Protein AF-A0AB39KNR5-F1 (afdb_monomer_lite)

Foldseek 3Di:
DPPPPVVNVLLVLLVVLLVLLVVLLCVLVVQPPVSVVVSVVLVVLCVDPDDPLSPLVVVLNVLSVVLSVCLVVLNLCSLVSLVVSLVSLVVNLVSCCVVVVVPPGPNNVSSVSNSVSSVSSNVSSVVSNVVVVVVD

pLDDT: mean 75.02, std 14.61, range [41.91, 94.62]

Structure (mmCIF, N/CA/C/O backbone):
data_AF-A0AB39KNR5-F1
#
_entry.id   AF-A0AB39KNR5-F1
#
loop_
_atom_site.group_PDB
_atom_site.id
_atom_site.type_symbol
_atom_site.label_atom_id
_atom_site.label_alt_id
_atom_site.label_comp_id
_atom_site.label_asym_id
_atom_site.label_entity_id
_atom_site.label_seq_id
_atom_site.pdbx_PDB_ins_code
_atom_site.Cartn_x
_atom_site.Cartn_y
_atom_site.Cartn_z
_atom_site.occupancy
_atom_site.B_iso_or_equiv
_atom_site.auth_seq_id
_atom_site.auth_comp_id
_atom_site.auth_asym_id
_atom_site.auth_atom_id
_atom_site.pdbx_PDB_model_num
ATOM 1 N N . MET A 1 1 ? -27.593 20.621 6.908 1.00 42.28 1 MET A N 1
ATOM 2 C CA . MET A 1 1 ? -26.493 19.840 6.301 1.00 42.28 1 MET A CA 1
ATOM 3 C C . MET A 1 1 ? -26.136 18.727 7.282 1.00 42.28 1 MET A C 1
ATOM 5 O O . MET A 1 1 ? -25.525 19.003 8.305 1.00 42.28 1 MET A O 1
ATOM 9 N N . LYS A 1 2 ? -26.674 17.512 7.088 1.00 42.06 2 LYS A N 1
ATOM 10 C CA . LYS A 1 2 ? -26.422 16.383 7.999 1.00 42.06 2 LYS A CA 1
ATOM 11 C C . LYS A 1 2 ? -24.928 16.078 7.952 1.00 42.06 2 LYS A C 1
ATOM 13 O O . LYS A 1 2 ? -24.418 15.780 6.879 1.00 42.06 2 LYS A O 1
ATOM 18 N N . SER A 1 3 ? -24.270 16.197 9.104 1.00 41.91 3 SER A N 1
ATOM 19 C CA . SER A 1 3 ? -22.956 15.626 9.402 1.00 41.91 3 SER A CA 1
ATOM 20 C C . SER A 1 3 ? -22.770 14.336 8.601 1.00 41.91 3 SER A C 1
ATOM 22 O O . SER A 1 3 ? -23.477 13.353 8.839 1.00 41.91 3 SER A O 1
ATOM 24 N N . LEU A 1 4 ? -21.890 14.365 7.596 1.00 51.09 4 LEU A N 1
ATOM 25 C CA . LEU A 1 4 ? -21.394 13.144 6.978 1.00 51.09 4 LEU A CA 1
ATOM 26 C C . LEU A 1 4 ? -20.808 12.350 8.149 1.00 51.09 4 LEU A C 1
ATOM 28 O O . LEU A 1 4 ? -19.872 12.833 8.792 1.00 51.09 4 LEU A O 1
ATOM 32 N N . SER A 1 5 ? -21.430 11.228 8.533 1.00 68.44 5 SER A N 1
ATOM 33 C CA . SER A 1 5 ? -20.971 10.497 9.714 1.00 68.44 5 SER A CA 1
ATOM 34 C C . SER A 1 5 ? -19.486 10.201 9.519 1.00 68.44 5 SER A C 1
ATOM 36 O O . SER A 1 5 ? -19.060 9.843 8.422 1.00 68.44 5 SER A O 1
ATOM 38 N N . LYS A 1 6 ? -18.671 10.412 10.557 1.00 70.06 6 LYS A N 1
ATOM 39 C CA . LYS A 1 6 ? -17.208 10.259 10.464 1.00 70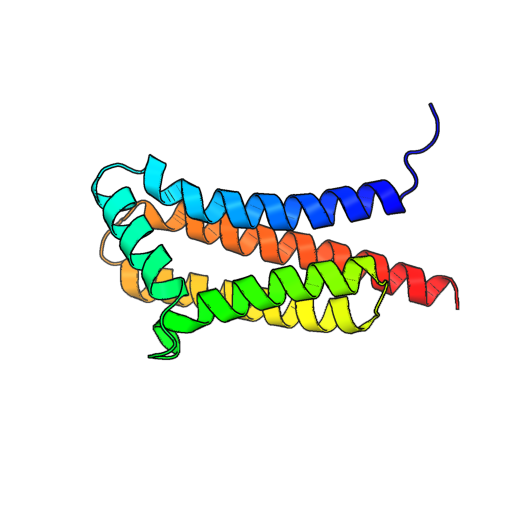.06 6 LYS A CA 1
ATOM 40 C C . LYS A 1 6 ? -16.786 8.885 9.908 1.00 70.06 6 LYS A C 1
ATOM 42 O O . LYS A 1 6 ? -15.689 8.768 9.388 1.00 70.06 6 LYS A O 1
ATOM 47 N N . GLU A 1 7 ? -17.663 7.882 9.990 1.00 72.62 7 GLU A N 1
ATOM 48 C CA . GLU A 1 7 ? -17.530 6.579 9.320 1.00 72.62 7 GLU A CA 1
ATOM 49 C C . GLU A 1 7 ? -17.581 6.679 7.801 1.00 72.62 7 GLU A C 1
ATOM 51 O O . GLU A 1 7 ? -16.622 6.288 7.158 1.00 72.62 7 GLU A O 1
ATOM 56 N N . LYS A 1 8 ? -18.608 7.315 7.226 1.00 79.31 8 LYS A N 1
ATOM 57 C CA . LYS A 1 8 ? -18.701 7.508 5.771 1.00 79.31 8 LYS A CA 1
ATOM 58 C C . LYS A 1 8 ? -17.501 8.260 5.202 1.00 79.31 8 LYS A C 1
ATOM 60 O O . LYS A 1 8 ? -17.094 8.003 4.078 1.00 79.31 8 LYS A O 1
ATOM 65 N N . VAL A 1 9 ? -16.940 9.189 5.979 1.00 82.56 9 VAL A N 1
ATOM 66 C CA . VAL A 1 9 ? -15.699 9.889 5.622 1.00 82.56 9 VAL A CA 1
ATOM 67 C C . VAL A 1 9 ? -14.520 8.911 5.594 1.00 82.56 9 VAL A C 1
ATOM 69 O O . VAL A 1 9 ? -13.744 8.914 4.647 1.00 82.56 9 VAL A O 1
ATOM 72 N N . LEU A 1 10 ? -14.384 8.070 6.619 1.00 84.88 10 LEU A N 1
ATOM 73 C CA . LEU A 1 10 ? -13.283 7.118 6.738 1.00 84.88 10 LEU A CA 1
ATOM 74 C C . LEU A 1 10 ? -13.352 6.011 5.677 1.00 84.88 10 LEU A C 1
ATOM 76 O O . LEU A 1 10 ? -12.330 5.681 5.085 1.00 84.88 10 LEU A O 1
ATOM 80 N N . ASP A 1 11 ? -14.548 5.491 5.410 1.00 85.12 11 ASP A N 1
ATOM 81 C CA . ASP A 1 11 ? -14.784 4.466 4.390 1.00 85.12 11 ASP A CA 1
ATOM 82 C C . ASP A 1 11 ? -14.575 5.037 2.975 1.00 85.12 11 ASP A C 1
ATOM 84 O O . ASP A 1 11 ? -14.065 4.362 2.084 1.00 85.12 11 ASP A O 1
ATOM 88 N N . PHE A 1 12 ? -14.880 6.324 2.772 1.00 88.00 12 PHE A N 1
ATOM 89 C CA . PHE A 1 12 ? -14.510 7.032 1.548 1.00 88.00 12 PHE A CA 1
ATOM 90 C C . PHE A 1 12 ? -12.987 7.123 1.383 1.00 88.00 12 PHE A C 1
ATOM 92 O O . PHE A 1 12 ? -12.474 6.847 0.302 1.00 88.00 12 PHE A O 1
ATOM 99 N N . PHE A 1 13 ? -12.244 7.474 2.438 1.00 90.06 13 PHE A N 1
ATOM 100 C CA . PHE A 1 13 ? -10.781 7.557 2.368 1.00 90.06 13 PHE A CA 1
ATOM 101 C C . PHE A 1 13 ? -10.106 6.190 2.198 1.00 90.06 13 PHE A C 1
ATOM 103 O O . PHE A 1 13 ? -9.120 6.096 1.467 1.00 90.06 13 PHE A O 1
ATOM 110 N N . SER A 1 14 ? -10.630 5.128 2.814 1.00 88.94 14 SER A N 1
ATOM 111 C CA . SER A 1 14 ? -10.110 3.772 2.608 1.00 88.94 14 SER A CA 1
ATOM 112 C C . SER A 1 14 ? -10.358 3.288 1.176 1.00 88.94 14 SER A C 1
ATOM 114 O O . SER A 1 14 ? -9.456 2.718 0.565 1.00 88.94 14 SER A O 1
ATOM 116 N N . LEU A 1 15 ? -11.521 3.598 0.593 1.00 90.75 15 LEU A N 1
ATOM 117 C CA . LEU A 1 15 ? -11.807 3.329 -0.817 1.00 90.75 15 LEU A CA 1
ATOM 118 C C . LEU A 1 15 ? -10.927 4.174 -1.752 1.00 90.75 15 LEU A C 1
ATOM 120 O O . LEU A 1 15 ? -10.417 3.666 -2.749 1.00 90.75 15 LEU A O 1
ATOM 124 N N . MET A 1 16 ? -10.672 5.438 -1.403 1.00 90.44 16 MET A N 1
ATOM 125 C CA . MET A 1 16 ? -9.718 6.282 -2.128 1.00 90.44 16 MET A CA 1
ATOM 126 C C . MET A 1 16 ? -8.301 5.708 -2.097 1.00 90.44 16 MET A C 1
ATOM 128 O O . MET A 1 16 ? -7.609 5.796 -3.103 1.00 90.44 16 MET A O 1
ATOM 132 N N . ALA A 1 17 ? -7.871 5.065 -1.008 1.00 90.31 17 ALA A N 1
ATOM 133 C CA . ALA A 1 17 ? -6.575 4.387 -0.973 1.00 90.31 17 ALA A CA 1
ATOM 134 C C . ALA A 1 17 ? -6.494 3.264 -2.019 1.00 90.31 17 ALA A C 1
ATOM 136 O O . ALA A 1 17 ? -5.511 3.180 -2.753 1.00 90.31 17 ALA A O 1
ATOM 137 N N . VAL A 1 18 ? -7.548 2.455 -2.154 1.00 89.56 18 VAL A N 1
ATOM 138 C CA . VAL A 1 18 ? -7.622 1.403 -3.182 1.00 89.56 18 VAL A CA 1
ATOM 139 C C . VAL A 1 18 ? -7.644 2.004 -4.594 1.00 89.56 18 VAL A C 1
ATOM 141 O O . VAL A 1 18 ? -6.956 1.514 -5.486 1.00 89.56 18 VAL A O 1
ATOM 144 N N . LEU A 1 19 ? -8.373 3.102 -4.809 1.00 89.88 19 LEU A N 1
ATOM 145 C CA . LEU A 1 19 ? -8.373 3.798 -6.101 1.00 89.88 19 LEU A CA 1
ATOM 146 C C . LEU A 1 19 ? -6.997 4.376 -6.449 1.00 89.88 19 LEU A C 1
ATOM 148 O O . LEU A 1 19 ? -6.549 4.236 -7.583 1.00 89.88 19 LEU A O 1
ATOM 152 N N . ILE A 1 20 ? -6.305 4.987 -5.484 1.00 89.50 20 ILE A N 1
ATOM 153 C CA . ILE A 1 20 ? -4.944 5.511 -5.665 1.00 89.50 20 ILE A CA 1
ATOM 154 C C . ILE A 1 20 ? -3.978 4.377 -6.011 1.00 89.50 20 ILE A C 1
ATOM 156 O O . ILE A 1 20 ? -3.141 4.554 -6.892 1.00 89.50 20 ILE A O 1
ATOM 160 N N . LEU A 1 21 ? -4.120 3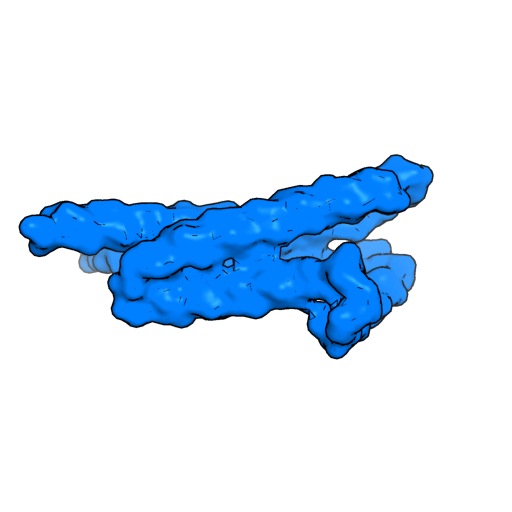.204 -5.383 1.00 87.62 21 LEU A N 1
ATOM 161 C CA . LEU A 1 21 ? -3.363 2.010 -5.760 1.00 87.62 21 LEU A CA 1
ATOM 162 C C . LEU A 1 21 ? -3.584 1.661 -7.242 1.00 87.62 21 LEU A C 1
ATOM 164 O O . LEU A 1 21 ? -2.612 1.491 -7.972 1.00 87.62 21 LEU A O 1
ATOM 168 N N . ILE A 1 22 ? -4.832 1.620 -7.713 1.00 84.38 22 ILE A N 1
ATOM 169 C CA . ILE A 1 22 ? -5.133 1.309 -9.122 1.00 84.38 22 ILE A CA 1
ATOM 170 C C . ILE A 1 22 ? -4.551 2.378 -10.059 1.00 84.38 22 ILE A C 1
ATOM 172 O O . ILE A 1 22 ? -3.934 2.048 -11.070 1.00 84.38 22 ILE A O 1
ATOM 176 N N . VAL A 1 23 ? -4.691 3.662 -9.714 1.00 84.94 23 VAL A N 1
ATOM 177 C CA . VAL A 1 23 ? -4.121 4.767 -10.505 1.00 84.94 23 VAL A CA 1
ATOM 178 C C . VAL A 1 23 ? -2.595 4.685 -10.540 1.00 84.94 23 VAL A C 1
ATOM 180 O O . VAL A 1 23 ? -2.005 4.940 -11.587 1.00 84.94 23 VAL A O 1
ATOM 183 N N . SER A 1 24 ? -1.951 4.274 -9.442 1.00 80.62 24 SER A N 1
ATOM 184 C CA . SER A 1 24 ? -0.492 4.126 -9.378 1.00 80.62 24 SER A CA 1
ATOM 185 C C . SER A 1 24 ? 0.051 3.171 -10.439 1.00 80.62 24 SER A C 1
ATOM 187 O O . SER A 1 24 ? 1.144 3.388 -10.958 1.00 80.62 24 SER A O 1
ATOM 189 N N . TRP A 1 25 ? -0.739 2.164 -10.821 1.00 75.62 25 TRP A N 1
ATOM 190 C CA . TRP A 1 25 ? -0.375 1.225 -11.876 1.00 75.62 25 TRP A CA 1
ATOM 191 C C . TRP A 1 25 ? -0.489 1.845 -13.260 1.00 75.62 25 TRP A C 1
ATOM 193 O O . TRP A 1 25 ? 0.291 1.500 -14.129 1.00 75.62 25 TRP A O 1
ATOM 203 N N . LEU A 1 26 ? -1.425 2.765 -13.481 1.00 74.81 26 LEU A N 1
ATOM 204 C CA . LEU A 1 26 ? -1.648 3.367 -14.796 1.00 74.81 26 LEU A CA 1
ATOM 205 C C . LEU A 1 26 ? -0.666 4.502 -15.098 1.00 74.81 26 LEU A C 1
ATOM 207 O O . LEU A 1 26 ? -0.441 4.812 -16.262 1.00 74.81 26 LEU A O 1
ATOM 211 N N . LEU A 1 27 ? -0.069 5.112 -14.072 1.00 72.56 27 LEU A N 1
ATOM 212 C CA . LEU A 1 27 ? 0.829 6.259 -14.230 1.00 72.56 27 LEU A CA 1
ATOM 213 C C . LEU A 1 27 ? 2.030 6.003 -15.157 1.00 72.56 27 LEU A C 1
ATOM 215 O O . LEU A 1 27 ? 2.245 6.836 -16.035 1.00 72.56 27 LEU A O 1
ATOM 219 N N . PRO A 1 28 ? 2.737 4.858 -15.085 1.00 65.56 28 PRO A N 1
ATOM 220 C CA . PRO A 1 28 ? 3.835 4.577 -16.004 1.00 65.56 28 PRO A CA 1
ATOM 221 C C . PRO A 1 28 ? 3.412 4.533 -17.484 1.00 65.56 28 PRO A C 1
ATOM 223 O O . PRO A 1 28 ? 4.228 4.814 -18.353 1.00 65.56 28 PRO A O 1
ATOM 226 N N . VAL A 1 29 ? 2.140 4.264 -17.814 1.00 63.28 29 VAL A N 1
ATOM 227 C CA . VAL A 1 29 ? 1.643 4.311 -19.209 1.00 63.28 29 VAL A CA 1
ATOM 228 C C . VAL A 1 29 ? 1.674 5.732 -19.777 1.00 63.28 29 VAL A C 1
ATOM 230 O O . VAL A 1 29 ? 1.906 5.924 -20.971 1.00 63.28 29 VAL A O 1
ATOM 233 N N . PHE A 1 30 ? 1.461 6.737 -18.928 1.00 64.88 30 PHE A N 1
ATOM 234 C CA . PHE A 1 30 ? 1.436 8.141 -19.339 1.00 64.88 30 PHE A CA 1
ATOM 235 C C . PHE A 1 30 ? 2.839 8.745 -19.502 1.00 64.88 30 PHE A C 1
ATOM 237 O O . PHE A 1 30 ? 2.966 9.837 -20.052 1.00 64.88 30 PHE A O 1
ATOM 244 N N . ASP A 1 31 ? 3.887 8.005 -19.128 1.00 61.69 31 ASP A N 1
ATOM 245 C CA . ASP A 1 31 ? 5.292 8.417 -19.225 1.00 61.69 31 ASP A CA 1
ATOM 246 C C . ASP A 1 31 ? 5.963 8.052 -20.574 1.00 61.69 31 ASP A C 1
ATOM 248 O O . ASP A 1 31 ? 7.186 8.120 -20.726 1.00 61.69 31 ASP A O 1
ATOM 252 N N . GLY A 1 32 ? 5.173 7.682 -21.592 1.00 60.94 32 GLY A N 1
ATOM 253 C CA . GLY A 1 32 ? 5.632 7.401 -22.963 1.00 60.94 32 GLY A CA 1
ATOM 254 C C . GLY A 1 32 ? 5.990 5.930 -23.229 1.00 60.94 32 GLY A C 1
ATOM 255 O O . GLY A 1 32 ? 5.759 5.063 -22.394 1.00 60.94 32 GLY A O 1
ATOM 256 N N . MET A 1 33 ? 6.557 5.615 -24.408 1.00 58.12 33 MET A N 1
ATOM 257 C CA . MET A 1 33 ? 6.766 4.215 -24.853 1.00 58.12 33 MET A CA 1
ATOM 258 C C . MET A 1 33 ? 7.605 3.370 -23.879 1.00 58.12 33 MET A C 1
ATOM 260 O O . MET A 1 33 ? 7.263 2.219 -23.626 1.00 58.12 33 MET A O 1
ATOM 264 N N . LYS A 1 34 ? 8.652 3.948 -23.273 1.00 59.81 34 LYS A N 1
ATOM 265 C CA . LYS A 1 34 ? 9.441 3.265 -22.231 1.00 59.81 34 LYS A CA 1
ATOM 266 C C . LYS A 1 34 ? 8.623 2.993 -20.971 1.00 59.81 34 LYS A C 1
ATOM 268 O O . LYS A 1 34 ? 8.737 1.917 -20.396 1.00 59.81 34 LYS A O 1
ATOM 273 N N . GLY A 1 35 ? 7.792 3.949 -20.560 1.00 57.03 35 GLY A N 1
ATOM 274 C CA . GLY A 1 35 ? 6.896 3.796 -19.420 1.00 57.03 35 GLY A CA 1
ATOM 275 C C . GLY A 1 35 ? 5.825 2.728 -19.661 1.00 57.03 35 GLY A C 1
ATOM 276 O O . GLY A 1 35 ? 5.535 1.946 -18.762 1.00 57.03 35 GLY A O 1
ATOM 277 N N . TYR A 1 36 ? 5.319 2.609 -20.892 1.00 56.50 36 TYR A N 1
ATOM 278 C CA . TYR A 1 36 ? 4.415 1.532 -21.302 1.00 56.50 36 TYR A CA 1
ATOM 279 C C . TYR A 1 36 ? 5.085 0.149 -21.267 1.00 56.50 36 TYR A C 1
ATOM 281 O O . TYR A 1 36 ? 4.514 -0.792 -20.723 1.00 56.50 36 TYR A O 1
ATOM 289 N N . GLU A 1 37 ? 6.309 0.006 -21.783 1.00 58.28 37 GLU A N 1
ATOM 290 C CA . GLU A 1 37 ? 7.061 -1.258 -21.702 1.00 58.28 37 GLU A CA 1
ATOM 291 C C . GLU A 1 37 ? 7.339 -1.661 -20.247 1.00 58.28 37 GLU A C 1
ATOM 293 O O . GLU A 1 37 ? 7.125 -2.812 -19.865 1.00 58.28 37 GLU A O 1
ATOM 298 N N . LEU A 1 38 ? 7.741 -0.697 -19.413 1.00 60.03 38 LEU A N 1
ATOM 299 C CA . LEU A 1 38 ? 7.922 -0.882 -17.973 1.00 60.03 38 LEU A CA 1
ATOM 300 C C . LEU A 1 38 ? 6.608 -1.188 -17.253 1.00 60.03 38 LEU A C 1
ATOM 302 O O . LEU A 1 38 ? 6.618 -2.019 -16.348 1.00 60.03 38 LEU A O 1
ATOM 306 N N . PHE A 1 39 ? 5.492 -0.571 -17.646 1.00 60.22 39 PHE A N 1
ATOM 307 C CA . PHE A 1 39 ? 4.159 -0.875 -17.127 1.00 60.22 39 PHE A CA 1
ATOM 308 C C . PHE A 1 39 ? 3.796 -2.324 -17.413 1.00 60.22 39 PHE A C 1
ATOM 310 O O . PHE A 1 39 ? 3.466 -3.056 -16.490 1.00 60.22 39 PHE A O 1
ATOM 317 N N . VAL A 1 40 ? 3.897 -2.749 -18.672 1.00 61.03 40 VAL A N 1
ATOM 318 C CA . VAL A 1 40 ? 3.559 -4.109 -19.096 1.00 61.03 40 VAL A CA 1
ATOM 319 C C . VAL A 1 40 ? 4.464 -5.119 -18.390 1.00 61.03 40 VAL A C 1
ATOM 321 O O . VAL A 1 40 ? 3.972 -6.084 -17.809 1.00 61.03 40 VAL A O 1
ATOM 324 N N . TYR A 1 41 ? 5.775 -4.868 -18.352 1.00 63.09 41 TYR A N 1
ATOM 325 C CA . TYR A 1 41 ? 6.735 -5.727 -17.660 1.00 63.09 41 TYR A CA 1
ATOM 326 C C . TYR A 1 41 ? 6.472 -5.798 -16.149 1.00 63.09 41 TYR A C 1
ATOM 328 O O . TYR A 1 41 ? 6.435 -6.888 -15.582 1.00 63.09 41 TYR A O 1
ATOM 336 N N . SER A 1 42 ? 6.213 -4.660 -15.500 1.00 59.34 42 SER A N 1
ATOM 337 C CA . SER A 1 42 ? 5.886 -4.590 -14.070 1.00 59.34 42 SER A CA 1
ATOM 338 C C . SER A 1 42 ? 4.530 -5.222 -13.759 1.00 59.34 42 SER A C 1
ATOM 340 O O . SER A 1 42 ? 4.391 -5.885 -12.739 1.00 59.34 42 SER A O 1
ATOM 342 N N . PHE A 1 43 ? 3.538 -5.061 -14.634 1.00 60.66 43 PHE A N 1
ATOM 343 C CA . PHE A 1 43 ? 2.223 -5.688 -14.526 1.00 60.66 43 PHE A CA 1
ATOM 344 C C . PHE A 1 43 ? 2.346 -7.209 -14.611 1.00 60.66 43 PHE A C 1
ATOM 346 O O . PHE A 1 43 ? 1.807 -7.904 -13.763 1.00 60.66 43 PHE A O 1
ATOM 353 N N . PHE A 1 44 ? 3.125 -7.748 -15.552 1.00 61.47 44 PHE A N 1
ATOM 354 C CA . PHE A 1 44 ? 3.378 -9.191 -15.619 1.00 61.47 44 PHE A CA 1
ATOM 355 C C . PHE A 1 44 ? 4.232 -9.708 -14.459 1.00 61.47 44 PHE A C 1
ATOM 357 O O . PHE A 1 44 ? 3.961 -10.789 -13.934 1.00 61.47 44 PHE A O 1
ATOM 364 N N . LEU A 1 45 ? 5.214 -8.925 -14.003 1.00 59.03 45 LEU A N 1
ATOM 365 C CA . LEU A 1 45 ? 5.961 -9.218 -12.781 1.00 59.03 45 LEU A CA 1
ATOM 366 C C . LEU A 1 45 ? 5.054 -9.310 -11.561 1.00 59.03 45 LEU A C 1
ATOM 368 O O . LEU A 1 45 ? 5.346 -10.122 -10.690 1.00 59.03 45 LEU A O 1
ATOM 372 N N . GLN A 1 46 ? 3.935 -8.575 -11.531 1.00 54.41 46 GLN A N 1
ATOM 373 C CA . GLN A 1 46 ? 2.946 -8.684 -10.461 1.00 54.41 46 GLN A CA 1
ATOM 374 C C . GLN A 1 46 ? 2.176 -10.024 -10.435 1.00 54.41 46 GLN A C 1
ATOM 376 O O . GLN A 1 46 ? 1.410 -10.277 -9.507 1.00 54.41 46 GLN A O 1
ATOM 381 N N . PHE A 1 47 ? 2.361 -10.902 -11.422 1.00 56.16 47 PHE A N 1
ATOM 382 C CA . PHE A 1 47 ? 1.753 -12.239 -11.446 1.00 56.16 47 PHE A CA 1
ATOM 383 C C . PHE A 1 47 ? 2.786 -13.370 -11.352 1.00 56.16 47 PHE A C 1
ATOM 385 O O . PHE A 1 47 ? 2.417 -14.543 -11.282 1.00 56.16 47 PHE A O 1
ATOM 392 N N . LEU A 1 48 ? 4.081 -13.043 -11.337 1.00 54.25 48 LEU A N 1
ATOM 393 C CA . LEU A 1 48 ? 5.162 -14.018 -11.219 1.00 54.25 48 LEU A CA 1
ATOM 394 C C . LEU A 1 48 ? 5.458 -14.289 -9.742 1.00 54.25 48 LEU A C 1
ATOM 396 O O . LEU A 1 48 ? 5.573 -13.360 -8.961 1.00 54.25 48 LEU A O 1
ATOM 400 N N . ILE A 1 49 ? 5.588 -15.562 -9.349 1.00 52.03 49 ILE A N 1
ATOM 401 C CA . ILE A 1 49 ? 5.785 -15.993 -7.945 1.00 52.03 49 ILE A CA 1
ATOM 402 C C . ILE A 1 49 ? 7.279 -16.002 -7.542 1.00 52.03 49 ILE A C 1
ATOM 404 O O . ILE A 1 49 ? 7.609 -16.111 -6.363 1.00 52.03 49 ILE A O 1
ATOM 408 N N . PHE A 1 50 ? 8.205 -15.826 -8.493 1.00 50.06 50 PHE A N 1
ATOM 409 C CA . PHE A 1 50 ? 9.656 -15.837 -8.259 1.00 50.06 50 PHE A CA 1
ATOM 410 C C . PHE A 1 50 ? 10.392 -14.830 -9.157 1.00 50.06 50 PHE A C 1
ATOM 412 O O . PHE A 1 50 ? 10.012 -14.710 -10.323 1.00 50.06 50 PHE A O 1
ATOM 419 N N . PRO A 1 51 ? 11.483 -14.176 -8.689 1.00 52.53 51 PRO A N 1
ATOM 420 C CA . PRO A 1 51 ? 12.130 -14.235 -7.364 1.00 52.53 51 PRO A CA 1
ATOM 421 C C . PRO A 1 51 ? 11.665 -13.131 -6.389 1.00 52.53 51 PRO A C 1
ATOM 423 O O . PRO A 1 51 ? 11.385 -12.020 -6.805 1.00 52.53 51 PRO A O 1
ATOM 426 N N . ILE A 1 52 ? 11.666 -13.400 -5.077 1.00 51.16 52 ILE A N 1
ATOM 427 C CA . ILE A 1 52 ? 11.078 -12.588 -3.976 1.00 51.16 52 ILE A CA 1
ATOM 428 C C . ILE A 1 52 ? 11.263 -11.052 -4.087 1.00 51.16 52 ILE A C 1
ATOM 430 O O . ILE A 1 52 ? 10.317 -10.314 -3.818 1.00 51.16 52 ILE A O 1
ATOM 434 N N . ILE A 1 53 ? 12.428 -10.555 -4.526 1.00 52.03 53 ILE A N 1
ATOM 435 C CA . ILE A 1 53 ? 12.709 -9.109 -4.709 1.00 52.03 53 ILE A CA 1
ATOM 436 C C . ILE A 1 53 ? 11.857 -8.475 -5.827 1.00 52.03 53 ILE A C 1
ATOM 438 O O . ILE A 1 53 ? 11.582 -7.283 -5.803 1.00 52.03 53 ILE A O 1
ATOM 442 N N . LEU A 1 54 ? 11.411 -9.262 -6.799 1.00 54.66 54 LEU A N 1
ATOM 443 C CA . LEU A 1 54 ? 10.526 -8.828 -7.880 1.00 54.66 54 LEU A CA 1
ATOM 444 C C . LEU A 1 54 ? 9.036 -8.988 -7.529 1.00 54.66 54 LEU A C 1
ATOM 446 O O . LEU A 1 54 ? 8.188 -8.320 -8.108 1.00 54.66 54 LEU A O 1
ATOM 450 N N . VAL A 1 55 ? 8.728 -9.852 -6.559 1.00 55.62 55 VAL A N 1
ATOM 451 C CA . VAL A 1 55 ? 7.374 -10.337 -6.232 1.00 55.62 55 VAL A CA 1
ATOM 452 C C . VAL A 1 55 ? 6.791 -9.590 -5.023 1.00 55.62 55 VAL A C 1
ATOM 454 O O . VAL A 1 55 ? 5.577 -9.530 -4.847 1.00 55.62 55 VAL A O 1
ATOM 457 N N . PHE A 1 56 ? 7.628 -8.977 -4.174 1.00 64.25 56 PHE A N 1
ATOM 458 C CA . PHE A 1 56 ? 7.169 -8.228 -2.995 1.00 64.25 56 PHE A CA 1
ATOM 459 C C . PHE A 1 56 ? 6.150 -7.093 -3.291 1.00 64.25 56 PHE A C 1
ATOM 461 O O . PHE A 1 56 ? 5.297 -6.877 -2.424 1.00 64.25 56 PHE A O 1
ATOM 468 N N . PRO A 1 57 ? 6.131 -6.407 -4.463 1.00 67.62 57 PRO A N 1
ATOM 469 C CA . PRO A 1 57 ? 5.090 -5.419 -4.763 1.00 67.62 57 PRO A CA 1
ATOM 470 C C . PRO A 1 57 ? 3.691 -6.045 -4.804 1.00 67.62 57 PRO A C 1
ATOM 472 O O . PRO A 1 57 ? 2.718 -5.412 -4.406 1.00 67.62 57 PRO A O 1
ATOM 475 N N . ILE A 1 58 ? 3.587 -7.315 -5.207 1.00 70.31 58 ILE A N 1
ATOM 476 C CA . ILE A 1 58 ? 2.332 -8.083 -5.238 1.00 70.31 58 ILE A CA 1
ATOM 477 C C . ILE A 1 58 ? 1.814 -8.286 -3.829 1.00 70.31 58 ILE A C 1
ATOM 479 O O . ILE A 1 58 ? 0.645 -8.042 -3.548 1.00 70.31 58 ILE A O 1
ATOM 483 N N . TRP A 1 59 ? 2.697 -8.713 -2.929 1.00 71.88 59 TRP A N 1
ATOM 484 C CA . TRP A 1 59 ? 2.356 -8.947 -1.533 1.00 71.88 59 TRP A CA 1
ATOM 485 C C . TRP A 1 59 ? 1.953 -7.642 -0.837 1.00 71.88 59 TRP A C 1
ATOM 487 O O . TRP A 1 59 ? 1.007 -7.636 -0.050 1.00 71.88 59 TRP A O 1
ATOM 497 N N . ALA A 1 60 ? 2.582 -6.517 -1.188 1.00 80.69 60 ALA A N 1
ATOM 498 C CA . ALA A 1 60 ? 2.145 -5.181 -0.781 1.00 80.69 60 ALA A CA 1
ATOM 499 C C . ALA A 1 60 ? 0.759 -4.802 -1.337 1.00 80.69 60 ALA A C 1
ATOM 501 O O . ALA A 1 60 ? -0.081 -4.307 -0.590 1.00 80.69 60 ALA A O 1
ATOM 502 N N . ASN A 1 61 ? 0.462 -5.093 -2.602 1.00 84.94 61 ASN A N 1
ATOM 503 C CA . ASN A 1 61 ? -0.854 -4.814 -3.187 1.00 84.94 61 ASN A CA 1
ATOM 504 C C . ASN A 1 61 ? -1.958 -5.671 -2.552 1.00 84.94 61 ASN A C 1
ATOM 506 O O . ASN A 1 61 ? -3.002 -5.159 -2.148 1.00 84.94 61 ASN A O 1
ATOM 510 N N . LEU A 1 62 ? -1.708 -6.975 -2.419 1.00 83.12 62 LEU A N 1
ATOM 511 C CA . LEU A 1 62 ? -2.645 -7.931 -1.839 1.00 83.12 62 LEU A CA 1
ATOM 512 C C . LEU A 1 62 ? -2.916 -7.612 -0.365 1.00 83.12 62 LEU A C 1
ATOM 514 O O . LEU A 1 62 ? -4.065 -7.626 0.069 1.00 83.12 62 LEU A O 1
ATOM 518 N N . SER A 1 63 ? -1.872 -7.280 0.398 1.00 85.12 63 SER A N 1
ATOM 519 C CA . SER A 1 63 ? -2.020 -6.881 1.801 1.00 85.12 63 SER A CA 1
ATOM 520 C C . SER A 1 63 ? -2.763 -5.554 1.964 1.00 85.12 63 SER A C 1
ATOM 522 O O . SER A 1 63 ? -3.531 -5.430 2.918 1.00 85.12 63 SER A O 1
ATOM 524 N N . LEU A 1 64 ? -2.641 -4.605 1.025 1.00 89.25 64 LEU A N 1
ATOM 525 C CA . LEU A 1 64 ? -3.455 -3.384 1.021 1.00 89.25 64 LEU A CA 1
ATOM 526 C C . LEU A 1 64 ? -4.939 -3.706 0.835 1.00 89.25 64 LEU A C 1
ATOM 528 O O . LEU A 1 64 ? -5.769 -3.256 1.623 1.00 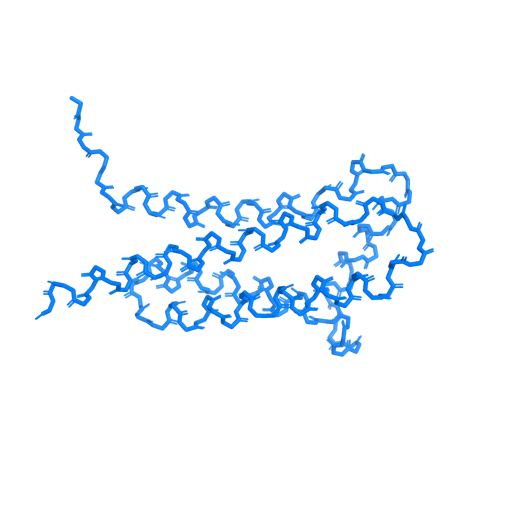89.25 64 LEU A O 1
ATOM 532 N N . VAL A 1 65 ? -5.275 -4.518 -0.169 1.00 87.88 65 VAL A N 1
ATOM 533 C CA . VAL A 1 65 ? -6.663 -4.936 -0.429 1.00 87.88 65 VAL A CA 1
ATOM 534 C C . VAL A 1 65 ? -7.221 -5.732 0.753 1.00 87.88 65 VAL A C 1
ATOM 536 O O . VAL A 1 65 ? -8.340 -5.489 1.199 1.00 87.88 65 VAL A O 1
ATOM 539 N N . PHE A 1 66 ? -6.424 -6.629 1.329 1.00 87.25 66 PHE A N 1
ATOM 540 C CA . PHE A 1 66 ? -6.805 -7.368 2.528 1.00 87.25 66 PHE A CA 1
ATOM 541 C C . PHE A 1 66 ? -7.045 -6.439 3.728 1.00 87.25 66 PHE A C 1
ATOM 543 O O . PHE A 1 66 ? -8.038 -6.573 4.438 1.00 87.25 66 PHE A O 1
ATOM 550 N N . THR A 1 67 ? -6.180 -5.441 3.918 1.00 88.12 67 THR A N 1
ATOM 551 C CA . THR A 1 67 ? -6.339 -4.407 4.950 1.00 88.12 67 THR A CA 1
ATOM 552 C C . THR A 1 67 ? -7.635 -3.618 4.760 1.00 88.12 67 THR A C 1
ATOM 554 O O . THR A 1 67 ? -8.290 -3.296 5.749 1.00 88.12 67 THR A O 1
ATOM 557 N N . TYR A 1 68 ? -8.021 -3.319 3.516 1.00 88.38 68 TYR A N 1
ATOM 558 C CA . TYR A 1 68 ? -9.291 -2.661 3.206 1.00 88.38 68 TYR A CA 1
ATOM 559 C C . TYR A 1 68 ? -10.498 -3.501 3.651 1.00 88.38 68 TYR A C 1
ATOM 561 O O . TYR A 1 68 ? -11.387 -2.966 4.310 1.00 88.38 68 TYR A O 1
ATOM 569 N N . PHE A 1 69 ? -10.506 -4.808 3.377 1.00 89.19 69 PHE A N 1
ATOM 570 C CA . PHE A 1 69 ? -11.588 -5.688 3.837 1.00 89.19 69 PHE A CA 1
ATOM 571 C C . PHE A 1 69 ? -11.652 -5.785 5.366 1.00 89.19 69 PHE A C 1
ATOM 573 O O . PHE A 1 69 ? -12.724 -5.644 5.944 1.00 89.19 69 PHE A O 1
ATOM 580 N N . LEU A 1 70 ? -10.505 -5.913 6.044 1.00 86.88 70 LEU A N 1
ATOM 581 C CA . LEU A 1 70 ? -10.462 -5.892 7.513 1.00 86.88 70 LEU A CA 1
ATOM 582 C C . LEU A 1 70 ? -10.964 -4.561 8.094 1.00 86.88 70 LEU A C 1
ATOM 584 O O . LEU A 1 70 ? -11.599 -4.530 9.147 1.00 86.88 70 LEU A O 1
ATOM 588 N N . LEU A 1 71 ? -10.662 -3.449 7.418 1.00 85.88 71 LEU A N 1
ATOM 589 C CA . LEU A 1 71 ? -11.186 -2.131 7.755 1.00 85.88 71 LEU A CA 1
ATOM 590 C C . LEU A 1 71 ? -12.712 -2.106 7.644 1.00 85.88 71 LEU A C 1
ATOM 592 O O . LEU A 1 71 ? -13.354 -1.565 8.541 1.00 85.88 71 LEU A O 1
ATOM 596 N N . ASP A 1 72 ? -13.290 -2.657 6.578 1.00 84.25 72 ASP A N 1
ATOM 597 C CA . ASP A 1 72 ? -14.743 -2.725 6.370 1.00 84.25 72 ASP A CA 1
ATOM 598 C C . ASP A 1 72 ? -15.436 -3.557 7.465 1.00 84.25 72 ASP A C 1
ATOM 600 O O . ASP A 1 72 ? -16.412 -3.116 8.071 1.00 84.25 72 ASP A O 1
ATOM 604 N N . GLU A 1 73 ? -14.826 -4.681 7.847 1.00 85.94 73 GLU A N 1
ATOM 605 C CA . GLU A 1 73 ? -15.288 -5.559 8.931 1.00 85.94 73 GLU A CA 1
ATOM 606 C C . GLU A 1 73 ? -15.063 -4.993 10.350 1.00 85.94 73 GLU A C 1
ATOM 608 O O . GLU A 1 73 ? -15.482 -5.600 11.335 1.00 85.94 73 GLU A O 1
ATOM 613 N N . ASN A 1 74 ? -14.437 -3.817 10.489 1.00 83.00 74 ASN A N 1
ATOM 614 C CA . ASN A 1 74 ? -14.013 -3.235 11.772 1.00 83.00 74 ASN A CA 1
ATOM 615 C C . ASN A 1 74 ? -13.057 -4.142 12.588 1.00 83.00 74 ASN A C 1
ATOM 617 O O . ASN A 1 74 ? -13.022 -4.046 13.818 1.00 83.00 74 ASN A O 1
ATOM 621 N N . ASP A 1 75 ? -12.251 -4.995 11.943 1.00 84.69 75 ASP A N 1
ATOM 622 C CA . ASP A 1 75 ? -11.298 -5.870 12.641 1.00 84.69 75 ASP A CA 1
ATOM 623 C C . ASP A 1 75 ? -10.084 -5.052 13.152 1.00 84.69 75 ASP A C 1
ATOM 625 O O . ASP A 1 75 ? -9.402 -4.377 12.368 1.00 84.69 75 ASP A O 1
ATOM 629 N N . PRO A 1 76 ? -9.731 -5.113 14.454 1.00 84.06 76 PRO A N 1
ATOM 630 C CA . PRO A 1 76 ? -8.564 -4.416 15.003 1.00 84.06 76 PRO A CA 1
ATOM 631 C C . PRO A 1 76 ? -7.220 -4.836 14.382 1.00 84.06 76 PRO A C 1
ATOM 633 O O . PRO A 1 76 ? -6.240 -4.085 14.452 1.00 84.06 76 PRO A O 1
ATOM 636 N N . LYS A 1 77 ? -7.144 -6.011 13.748 1.00 88.38 77 LYS A N 1
ATOM 637 C CA . LYS A 1 77 ? -5.967 -6.467 12.996 1.00 88.38 77 LYS A CA 1
ATOM 638 C C . LYS A 1 77 ? -5.687 -5.598 11.774 1.00 88.38 77 LYS A C 1
ATOM 640 O O . LYS A 1 77 ? -4.537 -5.589 11.333 1.00 88.38 77 LYS A O 1
ATOM 645 N N . ALA A 1 78 ? -6.670 -4.845 11.270 1.00 88.75 78 ALA A N 1
ATOM 646 C CA . ALA A 1 78 ? -6.502 -3.962 10.118 1.00 88.75 78 ALA A CA 1
ATOM 647 C C . ALA A 1 78 ? -5.304 -3.014 10.286 1.00 88.75 78 ALA A C 1
ATOM 649 O O . ALA A 1 78 ? -4.517 -2.849 9.362 1.00 88.75 78 ALA A O 1
ATOM 650 N N . PHE A 1 79 ? -5.088 -2.462 11.486 1.00 89.88 79 PHE A N 1
ATOM 651 C CA . PHE A 1 79 ? -3.948 -1.572 11.738 1.00 89.88 79 PHE A CA 1
ATOM 652 C C . PHE A 1 79 ? -2.591 -2.287 11.678 1.00 89.88 79 PHE A C 1
ATOM 654 O O . PHE A 1 79 ? -1.602 -1.739 11.196 1.00 89.88 79 PHE A O 1
ATOM 661 N N . ARG A 1 80 ? -2.516 -3.538 12.143 1.00 90.12 80 ARG A N 1
ATOM 662 C CA . ARG A 1 80 ? -1.271 -4.315 12.048 1.00 90.12 80 ARG A CA 1
ATOM 663 C C . ARG A 1 80 ? -0.950 -4.625 10.587 1.00 90.12 80 ARG A C 1
ATOM 665 O O . ARG A 1 80 ? 0.182 -4.417 10.158 1.00 90.12 80 ARG A O 1
ATOM 672 N N . TRP A 1 81 ? -1.953 -5.052 9.823 1.00 88.88 81 TRP A N 1
ATOM 673 C CA . TRP A 1 81 ? -1.805 -5.333 8.396 1.00 88.88 81 TRP A CA 1
ATOM 674 C C . TRP A 1 81 ? -1.489 -4.084 7.575 1.00 88.88 81 TRP A C 1
ATOM 676 O O . TRP A 1 81 ? -0.626 -4.153 6.701 1.00 88.88 81 TRP A O 1
ATOM 686 N N . SER A 1 82 ? -2.066 -2.926 7.907 1.00 91.44 82 SER A N 1
ATOM 687 C CA . SER A 1 82 ? -1.748 -1.666 7.231 1.00 91.44 82 SER A CA 1
ATOM 688 C C . SER A 1 82 ? -0.297 -1.235 7.451 1.00 91.44 82 SER A C 1
ATOM 690 O O . SER A 1 82 ? 0.351 -0.755 6.526 1.00 91.44 82 SER A O 1
ATOM 692 N N . CYS A 1 83 ? 0.242 -1.436 8.657 1.00 91.44 83 CYS A N 1
ATOM 693 C CA . CYS A 1 83 ? 1.648 -1.159 8.956 1.00 91.44 83 CYS A CA 1
ATOM 694 C C . CYS A 1 83 ? 2.593 -2.093 8.189 1.00 91.44 83 CYS A C 1
ATOM 696 O O . CYS A 1 83 ? 3.588 -1.628 7.637 1.00 91.44 83 CYS A O 1
ATOM 698 N N . ILE A 1 84 ? 2.270 -3.390 8.117 1.00 87.75 84 ILE A N 1
ATOM 699 C CA . ILE A 1 84 ? 3.048 -4.370 7.339 1.00 87.75 84 ILE A CA 1
ATOM 700 C C . ILE A 1 84 ? 3.007 -4.007 5.847 1.00 87.75 84 ILE A C 1
ATOM 702 O O . ILE A 1 84 ? 4.050 -3.957 5.199 1.00 87.75 84 ILE A O 1
ATOM 706 N N . THR A 1 85 ? 1.821 -3.672 5.329 1.00 89.00 85 THR A N 1
ATOM 707 C CA . THR A 1 85 ? 1.606 -3.186 3.956 1.00 89.00 85 THR A CA 1
ATOM 708 C C . THR A 1 85 ? 2.498 -1.983 3.657 1.00 89.00 85 THR A C 1
ATOM 710 O O . THR A 1 85 ? 3.275 -2.007 2.705 1.00 89.00 85 THR A O 1
ATOM 713 N N . LEU A 1 86 ? 2.445 -0.948 4.503 1.00 91.44 86 LEU A N 1
ATOM 714 C CA . LEU A 1 86 ? 3.236 0.268 4.326 1.00 91.44 86 LEU A CA 1
ATOM 715 C C . LEU A 1 86 ? 4.743 -0.012 4.385 1.00 91.44 86 LEU A C 1
ATOM 717 O O . LEU A 1 86 ? 5.493 0.524 3.574 1.00 91.44 86 LEU A O 1
ATOM 721 N N . ALA A 1 87 ? 5.195 -0.875 5.296 1.00 86.44 87 ALA A N 1
ATOM 722 C CA . ALA A 1 87 ? 6.600 -1.262 5.379 1.00 86.44 87 ALA A CA 1
ATOM 723 C C . ALA A 1 87 ? 7.080 -1.953 4.091 1.00 86.44 87 ALA A C 1
ATOM 725 O O . ALA A 1 87 ? 8.151 -1.617 3.585 1.00 86.44 87 ALA A O 1
ATOM 726 N N . MET A 1 88 ? 6.276 -2.861 3.525 1.00 83.88 88 MET A N 1
ATOM 727 C CA . MET A 1 88 ? 6.583 -3.507 2.244 1.00 83.88 88 MET A CA 1
ATOM 728 C C . MET A 1 88 ? 6.608 -2.502 1.086 1.00 83.88 88 MET A C 1
ATOM 730 O O . MET A 1 88 ? 7.502 -2.566 0.244 1.00 83.88 88 MET A O 1
ATOM 734 N N . MET A 1 89 ? 5.679 -1.542 1.064 1.00 86.81 89 MET A N 1
ATOM 735 C CA . MET A 1 89 ? 5.657 -0.484 0.049 1.00 86.81 89 MET A CA 1
ATOM 736 C C . MET A 1 89 ? 6.883 0.434 0.140 1.00 86.81 89 MET A C 1
ATOM 738 O O . MET A 1 89 ? 7.521 0.716 -0.873 1.00 86.81 89 MET A O 1
ATOM 742 N N . CYS A 1 90 ? 7.272 0.849 1.348 1.00 85.50 90 CYS A N 1
ATOM 743 C CA . CYS A 1 90 ? 8.476 1.650 1.576 1.00 85.50 90 CYS A CA 1
ATOM 744 C C . CYS A 1 90 ? 9.750 0.896 1.189 1.00 85.50 90 CYS A C 1
ATOM 746 O O . CYS A 1 90 ? 10.614 1.465 0.523 1.00 85.50 90 CYS A O 1
ATOM 748 N N . TYR A 1 91 ? 9.860 -0.381 1.574 1.00 81.69 91 TYR A N 1
ATOM 749 C CA . TYR A 1 91 ? 10.968 -1.236 1.149 1.00 81.69 91 TYR A CA 1
ATOM 750 C C . TYR A 1 91 ? 11.061 -1.269 -0.377 1.00 81.69 91 TYR A C 1
ATOM 752 O O . TYR A 1 91 ? 12.134 -1.056 -0.935 1.00 81.69 91 TYR A O 1
ATOM 760 N N . GLY A 1 92 ? 9.921 -1.412 -1.050 1.00 78.19 92 GLY A N 1
ATOM 761 C CA . GLY A 1 92 ? 9.880 -1.418 -2.500 1.00 78.19 92 GLY A CA 1
ATOM 762 C C . GLY A 1 92 ? 10.273 -0.141 -3.184 1.00 78.19 92 GLY A C 1
ATOM 763 O O . GLY A 1 92 ? 11.018 -0.181 -4.160 1.00 78.19 92 GLY A O 1
ATOM 764 N N . LEU A 1 93 ? 9.816 0.987 -2.655 1.00 79.31 93 LEU A N 1
ATOM 765 C CA . LEU A 1 93 ? 10.241 2.286 -3.143 1.00 79.31 93 LEU A CA 1
ATOM 766 C C . LEU A 1 93 ? 11.763 2.424 -3.033 1.00 79.31 93 LEU A C 1
ATOM 768 O O . LEU A 1 93 ? 12.405 2.821 -3.998 1.00 79.31 93 LEU A O 1
ATOM 772 N N . VAL A 1 94 ? 12.359 2.034 -1.902 1.00 78.44 94 VAL A N 1
ATOM 773 C CA . VAL A 1 94 ? 13.821 2.058 -1.729 1.00 78.44 94 VAL A CA 1
ATOM 774 C C . VAL A 1 94 ? 14.511 1.132 -2.731 1.00 78.44 94 VAL A C 1
ATOM 776 O O . VAL A 1 94 ? 15.488 1.539 -3.352 1.00 78.44 94 VAL A O 1
ATOM 779 N N . THR A 1 95 ? 14.002 -0.083 -2.942 1.00 73.69 95 THR A N 1
ATOM 780 C CA . THR A 1 95 ? 14.550 -1.016 -3.937 1.00 73.69 95 THR A CA 1
ATOM 781 C C . THR A 1 95 ? 14.509 -0.429 -5.349 1.00 73.69 95 THR A C 1
ATOM 783 O O . THR A 1 95 ? 15.523 -0.467 -6.042 1.00 73.69 95 THR A O 1
ATOM 786 N N . ILE A 1 96 ? 13.386 0.172 -5.756 1.00 72.44 96 ILE A N 1
ATOM 787 C CA . ILE A 1 96 ? 13.247 0.854 -7.052 1.00 72.44 96 ILE A CA 1
ATOM 788 C C . ILE A 1 96 ? 14.257 2.002 -7.155 1.00 72.44 96 ILE A C 1
ATOM 790 O O . ILE A 1 96 ? 14.979 2.092 -8.141 1.00 72.44 96 ILE A O 1
ATOM 794 N N . LEU A 1 97 ? 14.378 2.837 -6.120 1.00 73.19 97 LEU A N 1
ATOM 795 C CA . LEU A 1 97 ? 15.313 3.965 -6.104 1.00 73.19 97 LEU A CA 1
ATOM 796 C C . LEU A 1 97 ? 16.782 3.526 -6.183 1.00 73.19 97 LEU A C 1
ATOM 798 O O . LEU A 1 97 ? 17.581 4.182 -6.846 1.00 73.19 97 LEU A O 1
ATOM 802 N N . VAL A 1 98 ? 17.154 2.424 -5.530 1.00 70.75 98 VAL A N 1
ATOM 803 C CA . VAL A 1 98 ? 18.531 1.903 -5.540 1.00 70.75 98 VAL A CA 1
ATOM 804 C C . VAL A 1 98 ? 18.875 1.239 -6.876 1.00 70.75 98 VAL A C 1
ATOM 806 O O . VAL A 1 98 ? 19.996 1.395 -7.361 1.00 70.75 98 VAL A O 1
ATOM 809 N N . ILE A 1 99 ? 17.933 0.504 -7.473 1.00 66.62 99 ILE A N 1
ATOM 810 C CA . ILE A 1 99 ? 18.150 -0.221 -8.734 1.00 66.62 99 ILE A CA 1
ATOM 811 C C . ILE A 1 99 ? 18.070 0.727 -9.937 1.00 66.62 99 ILE A C 1
ATOM 813 O O . ILE A 1 99 ? 18.925 0.669 -10.820 1.00 66.62 99 ILE A O 1
ATOM 817 N N . ASP A 1 100 ? 17.075 1.613 -9.963 1.00 60.66 100 ASP A N 1
ATOM 818 C CA . ASP A 1 100 ? 16.749 2.466 -11.114 1.00 60.66 100 ASP A CA 1
ATOM 819 C C . ASP A 1 100 ? 17.330 3.890 -11.000 1.00 60.66 100 ASP A C 1
ATOM 821 O O . ASP A 1 100 ? 17.397 4.636 -11.979 1.00 60.66 100 ASP A O 1
ATOM 825 N N . GLY A 1 101 ? 17.860 4.264 -9.827 1.00 53.78 101 GLY A N 1
ATOM 826 C CA . GLY A 1 101 ? 18.476 5.573 -9.558 1.00 53.78 101 GLY A CA 1
ATOM 827 C C . GLY A 1 101 ? 19.703 5.915 -10.411 1.00 53.78 101 GLY A C 1
ATOM 828 O O . GLY A 1 101 ? 20.217 7.027 -10.325 1.00 53.78 101 GLY A O 1
ATOM 829 N N . LYS A 1 102 ? 20.168 4.995 -11.266 1.00 51.19 102 LYS A N 1
ATOM 830 C CA . LYS A 1 102 ? 21.213 5.260 -12.265 1.00 51.19 102 LYS A CA 1
ATOM 831 C C . LYS A 1 102 ? 20.689 5.814 -13.596 1.00 51.19 102 LYS A C 1
ATOM 833 O O . LYS A 1 102 ? 21.500 6.336 -14.352 1.00 51.19 102 LYS A O 1
ATOM 838 N N . ASN A 1 103 ? 19.385 5.729 -13.888 1.00 53.44 103 ASN A N 1
ATOM 839 C CA . ASN A 1 103 ? 18.855 5.988 -15.236 1.00 53.44 103 ASN A CA 1
ATOM 840 C C . ASN A 1 103 ? 17.842 7.142 -15.359 1.00 53.44 103 ASN A C 1
ATOM 842 O O . ASN A 1 103 ? 17.289 7.316 -16.443 1.00 53.44 103 ASN A O 1
ATOM 846 N N . SER A 1 104 ? 17.624 7.955 -14.315 1.00 50.53 104 SER A N 1
ATOM 847 C CA . SER A 1 104 ? 16.770 9.163 -14.369 1.00 50.53 104 SER A CA 1
ATOM 848 C C . SER A 1 104 ? 15.417 8.926 -15.065 1.00 50.53 104 SER A C 1
ATOM 850 O O . SER A 1 104 ? 15.021 9.690 -15.946 1.00 50.53 104 SER A O 1
ATOM 852 N N . GLN A 1 105 ? 14.739 7.823 -14.733 1.00 54.34 105 GLN A N 1
ATOM 853 C CA . GLN A 1 105 ? 13.508 7.408 -15.407 1.00 54.34 105 GLN A CA 1
ATOM 854 C C . GLN A 1 105 ? 12.237 7.914 -14.699 1.00 54.34 105 GLN A C 1
ATOM 856 O O . GLN A 1 105 ? 12.220 8.065 -13.476 1.00 54.34 105 GLN A O 1
ATOM 861 N N . PRO A 1 106 ? 11.146 8.135 -15.455 1.00 54.38 106 PRO A N 1
ATOM 862 C CA . PRO A 1 106 ? 9.875 8.661 -14.942 1.00 54.38 106 PRO A CA 1
ATOM 863 C C . PRO A 1 106 ? 9.073 7.676 -14.056 1.00 54.38 106 PRO A C 1
ATOM 865 O O . PRO A 1 106 ? 8.149 8.080 -13.353 1.00 54.38 106 PRO A O 1
ATOM 868 N N . VAL A 1 107 ? 9.513 6.414 -13.961 1.00 55.59 107 VAL A N 1
ATOM 869 C CA . VAL A 1 107 ? 8.928 5.323 -13.147 1.00 55.59 107 VAL A CA 1
ATOM 870 C C . VAL A 1 107 ? 8.747 5.686 -11.660 1.00 55.59 107 VAL A C 1
ATOM 872 O O . VAL A 1 107 ? 7.888 5.124 -10.974 1.00 55.59 107 VAL A O 1
ATOM 875 N N . LEU A 1 108 ? 9.503 6.663 -11.146 1.00 67.50 108 LEU A N 1
ATOM 876 C CA . LEU A 1 108 ? 9.415 7.103 -9.753 1.00 67.50 108 LEU A CA 1
ATOM 877 C C . LEU A 1 108 ? 8.028 7.634 -9.361 1.00 67.50 108 LEU A C 1
ATOM 879 O O . LEU A 1 108 ? 7.604 7.414 -8.226 1.00 67.50 108 LEU A O 1
ATOM 883 N N . PHE A 1 109 ? 7.308 8.326 -10.253 1.00 74.81 109 PHE A N 1
ATOM 884 C CA . PHE A 1 109 ? 6.059 8.988 -9.860 1.00 74.81 109 PHE A CA 1
ATOM 885 C C . PHE A 1 109 ? 4.963 7.980 -9.489 1.00 74.81 109 PHE A C 1
ATOM 887 O O . PHE A 1 109 ? 4.337 8.110 -8.435 1.00 74.81 109 PHE A O 1
ATOM 894 N N . GLY A 1 110 ? 4.802 6.91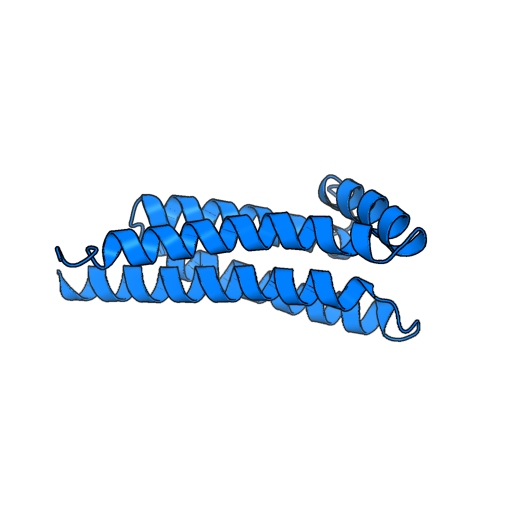5 -10.282 1.00 76.50 110 GLY A N 1
ATOM 895 C CA . GLY A 1 110 ? 3.898 5.808 -9.957 1.00 76.50 110 GLY A CA 1
ATOM 896 C C . GLY A 1 110 ? 4.255 5.130 -8.629 1.00 76.50 110 GLY A C 1
ATOM 897 O O . GLY A 1 110 ? 3.372 4.881 -7.811 1.00 76.50 110 GLY A O 1
ATOM 898 N N . A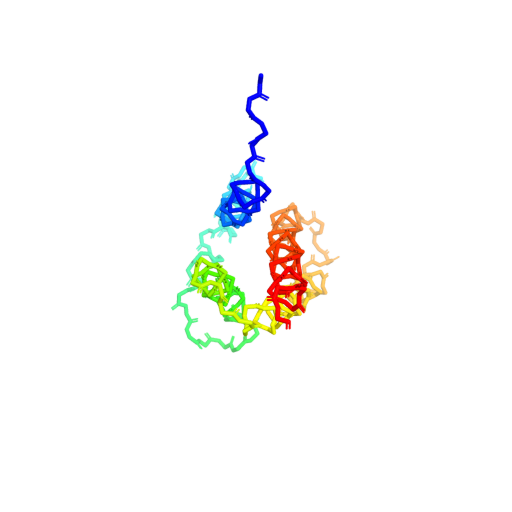LA A 1 111 ? 5.548 4.923 -8.355 1.00 77.81 111 ALA A N 1
ATOM 899 C CA . ALA A 1 111 ? 6.017 4.331 -7.100 1.00 77.81 111 ALA A CA 1
ATOM 900 C C . ALA A 1 111 ? 5.731 5.217 -5.869 1.00 77.81 111 ALA A C 1
ATOM 902 O O . ALA A 1 111 ? 5.380 4.706 -4.804 1.00 77.81 111 ALA A O 1
ATOM 903 N N . TYR A 1 112 ? 5.817 6.545 -5.997 1.00 83.25 112 TYR A N 1
ATOM 904 C CA . TYR A 1 112 ? 5.417 7.458 -4.921 1.00 83.25 112 TYR A CA 1
ATOM 905 C C . TYR A 1 112 ? 3.908 7.422 -4.669 1.00 83.25 112 TYR A C 1
ATOM 907 O O . TYR A 1 112 ? 3.478 7.323 -3.519 1.00 83.25 112 TYR A O 1
ATOM 915 N N . VAL A 1 113 ? 3.098 7.456 -5.732 1.00 87.00 113 VAL A N 1
ATOM 916 C CA . VAL A 1 113 ? 1.630 7.363 -5.637 1.00 87.00 113 VAL A CA 1
ATOM 917 C C . VAL A 1 113 ? 1.202 6.020 -5.040 1.00 87.00 113 VAL A C 1
ATOM 919 O O . VAL A 1 113 ? 0.280 5.960 -4.225 1.00 87.00 113 VAL A O 1
ATOM 922 N N . TRP A 1 114 ? 1.934 4.956 -5.354 1.00 87.44 114 TRP A N 1
ATOM 923 C CA . TRP A 1 114 ? 1.760 3.648 -4.746 1.00 87.44 114 TRP A CA 1
ATOM 924 C C . TRP A 1 114 ? 1.982 3.677 -3.228 1.00 87.44 114 TRP A C 1
ATOM 926 O O . TRP A 1 114 ? 1.091 3.283 -2.478 1.00 87.44 114 TRP A O 1
ATOM 936 N N . VAL A 1 115 ? 3.098 4.230 -2.740 1.00 89.00 115 VAL A N 1
ATOM 937 C CA . VAL A 1 115 ? 3.345 4.358 -1.288 1.00 89.00 115 VAL A CA 1
ATOM 938 C C . VAL A 1 115 ? 2.302 5.254 -0.608 1.00 89.00 115 VAL A C 1
ATOM 940 O O . VAL A 1 115 ? 1.870 4.958 0.509 1.00 89.00 115 VAL A O 1
ATOM 943 N N . LEU A 1 116 ? 1.843 6.318 -1.277 1.00 91.44 116 LEU A N 1
ATOM 944 C CA . LEU A 1 116 ? 0.781 7.189 -0.759 1.00 91.44 116 LEU A CA 1
ATOM 945 C C . LEU A 1 116 ? -0.521 6.420 -0.489 1.00 91.44 116 LEU A C 1
ATOM 947 O O . LEU A 1 116 ? -1.182 6.700 0.514 1.00 91.44 116 LEU A O 1
ATOM 951 N N . SER A 1 117 ? -0.858 5.419 -1.310 1.00 92.56 117 SER A N 1
ATOM 952 C CA . SER A 1 117 ? -2.005 4.538 -1.040 1.00 92.56 117 SER A CA 1
ATOM 953 C C . SER A 1 117 ? -1.849 3.776 0.285 1.00 92.56 117 SER A C 1
ATOM 955 O O . SER A 1 117 ? -2.774 3.742 1.101 1.00 92.56 117 SER A O 1
ATOM 957 N N . GLY A 1 118 ? -0.649 3.253 0.558 1.00 91.12 118 GLY A N 1
ATOM 958 C CA . GLY A 1 118 ? -0.312 2.571 1.808 1.00 91.12 118 GLY A CA 1
ATOM 959 C C . GLY A 1 118 ? -0.360 3.490 3.032 1.00 91.12 118 GLY A C 1
ATOM 960 O O . GLY A 1 118 ? -0.845 3.099 4.096 1.00 91.12 118 GLY A O 1
ATOM 961 N N . ILE A 1 119 ? 0.091 4.740 2.894 1.00 94.31 119 ILE A N 1
ATOM 962 C CA . ILE A 1 119 ? 0.013 5.738 3.973 1.00 94.31 119 ILE A CA 1
ATOM 963 C C . ILE A 1 119 ? -1.452 6.041 4.296 1.00 94.31 119 ILE A C 1
ATOM 965 O O . ILE A 1 119 ? -1.846 6.021 5.465 1.00 94.31 119 ILE A O 1
ATOM 969 N N . LEU A 1 120 ? -2.268 6.282 3.267 1.00 94.62 120 LEU A N 1
ATOM 970 C CA . LEU A 1 120 ? -3.674 6.630 3.437 1.00 94.62 120 LEU A CA 1
ATOM 971 C C . LEU A 1 120 ? -4.456 5.508 4.130 1.00 94.62 120 LEU A C 1
ATOM 973 O O . LEU A 1 120 ? -5.196 5.779 5.081 1.00 94.62 120 LEU A O 1
ATOM 977 N N . ILE A 1 121 ? -4.255 4.249 3.722 1.00 92.25 121 ILE A N 1
ATOM 978 C CA . ILE A 1 121 ? -4.947 3.122 4.358 1.00 92.25 121 ILE A CA 1
ATOM 979 C C . ILE A 1 121 ? -4.483 2.900 5.803 1.00 92.25 121 ILE A C 1
ATOM 981 O O . ILE A 1 121 ? -5.296 2.571 6.667 1.00 92.25 121 ILE A O 1
ATOM 985 N N . CYS A 1 122 ? -3.206 3.155 6.101 1.00 93.50 122 CYS A N 1
ATOM 986 C CA . CYS A 1 122 ? -2.660 3.055 7.453 1.00 93.50 122 CYS A CA 1
ATOM 987 C C . CYS A 1 122 ? -3.247 4.112 8.396 1.00 93.50 122 CYS A C 1
ATOM 989 O O . CYS A 1 122 ? -3.646 3.794 9.519 1.00 93.50 122 CYS A O 1
ATOM 991 N N . ILE A 1 123 ? -3.399 5.351 7.920 1.00 93.25 123 ILE A N 1
ATOM 992 C CA . ILE A 1 123 ? -4.090 6.411 8.664 1.00 93.25 123 ILE A CA 1
ATOM 993 C C . ILE A 1 123 ? -5.549 6.016 8.924 1.00 93.25 123 ILE A C 1
ATOM 995 O O . ILE A 1 123 ? -6.030 6.155 10.052 1.00 93.25 123 ILE A O 1
ATOM 999 N N . CYS A 1 124 ? -6.244 5.479 7.916 1.00 91.88 124 CYS A N 1
ATOM 1000 C CA . CYS A 1 124 ? -7.623 5.014 8.074 1.00 91.88 124 CYS A CA 1
ATOM 1001 C C . CYS A 1 124 ? -7.726 3.906 9.132 1.00 91.88 124 CYS A C 1
ATOM 1003 O O . CYS A 1 124 ? -8.560 3.996 10.035 1.00 91.88 124 CYS A O 1
ATOM 1005 N N . ALA A 1 125 ? -6.840 2.909 9.078 1.00 90.75 125 ALA A N 1
ATOM 1006 C CA . ALA A 1 125 ? -6.791 1.811 10.041 1.00 90.75 125 ALA A CA 1
ATOM 1007 C C . ALA A 1 125 ? -6.503 2.297 11.465 1.00 90.75 125 ALA A C 1
ATOM 1009 O O . ALA A 1 125 ? -7.208 1.910 12.399 1.00 90.75 125 ALA A O 1
ATOM 1010 N N . TYR A 1 126 ? -5.550 3.214 11.639 1.00 91.19 126 TYR A N 1
ATOM 1011 C CA . TYR A 1 126 ? -5.260 3.821 12.938 1.00 91.19 126 TYR A CA 1
ATOM 1012 C C . TYR A 1 126 ? -6.484 4.538 13.527 1.00 91.19 126 TYR A C 1
ATOM 1014 O O . TYR A 1 126 ? -6.832 4.339 14.694 1.00 91.19 126 TYR A O 1
ATOM 1022 N N . LEU A 1 127 ? -7.161 5.361 12.721 1.00 89.75 127 LEU A N 1
ATOM 1023 C CA . LEU A 1 127 ? -8.333 6.117 13.159 1.00 89.75 127 LEU A CA 1
ATOM 1024 C C . LEU A 1 127 ? -9.520 5.203 13.499 1.00 89.75 127 LEU A C 1
ATOM 1026 O O . LEU A 1 127 ? -10.201 5.463 14.497 1.00 89.75 127 LEU A O 1
ATOM 1030 N N . LYS A 1 128 ? -9.746 4.129 12.726 1.00 86.12 128 LYS A N 1
ATOM 1031 C CA . LYS A 1 128 ? -10.816 3.148 12.989 1.00 86.12 128 LYS A CA 1
ATOM 1032 C C . LYS A 1 128 ? -10.554 2.396 14.296 1.00 86.12 128 LYS A C 1
ATOM 1034 O O . LYS A 1 128 ? -11.407 2.404 15.182 1.00 86.12 128 LYS A O 1
ATOM 1039 N N . VAL A 1 129 ? -9.343 1.867 14.492 1.00 83.62 129 VAL A N 1
ATOM 1040 C CA . VAL A 1 129 ? -8.961 1.149 15.725 1.00 83.62 129 VAL A CA 1
ATOM 1041 C C . VAL A 1 129 ? -9.016 2.051 16.959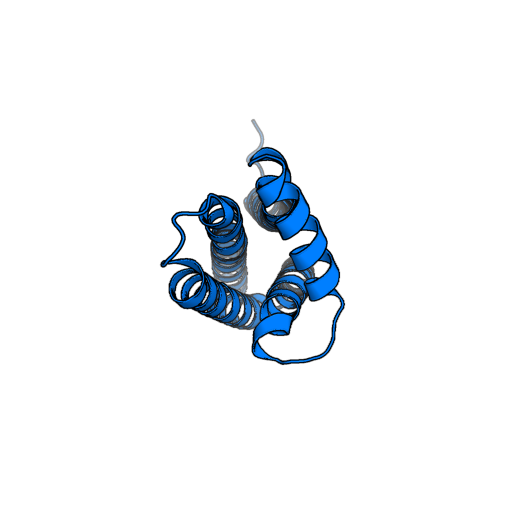 1.00 83.62 129 VAL A C 1
ATOM 1043 O O . VAL A 1 129 ? -9.566 1.663 17.991 1.00 83.62 129 VAL A O 1
ATOM 1046 N N . LYS A 1 130 ? -8.525 3.292 16.859 1.00 83.88 130 LYS A N 1
ATOM 1047 C CA . LYS A 1 130 ? -8.604 4.274 17.954 1.00 83.88 130 LYS A CA 1
ATOM 1048 C C . LYS A 1 130 ? -10.045 4.585 18.359 1.00 83.88 130 LYS A C 1
ATOM 1050 O O . LYS A 1 130 ? -10.292 4.898 19.521 1.00 83.88 130 LYS A O 1
ATOM 1055 N N . LYS A 1 131 ? -10.992 4.534 17.419 1.00 79.56 131 LYS A N 1
ATOM 1056 C CA . LYS A 1 131 ? -12.420 4.710 17.705 1.00 79.56 131 LYS A CA 1
ATOM 1057 C C . LYS A 1 131 ? -12.999 3.487 18.419 1.00 79.56 131 LYS A C 1
ATOM 1059 O O . LYS A 1 131 ? -13.673 3.670 19.425 1.00 79.56 131 LYS A O 1
ATOM 1064 N N . ILE A 1 132 ? -12.698 2.274 17.950 1.00 73.31 132 ILE A N 1
ATOM 1065 C CA . ILE A 1 132 ? -13.144 1.019 18.587 1.00 73.31 132 ILE A CA 1
ATOM 1066 C C . ILE A 1 132 ? -12.697 0.978 20.054 1.00 73.31 132 ILE A C 1
ATOM 1068 O O . ILE A 1 132 ? -13.511 0.740 20.939 1.00 73.31 132 ILE A O 1
ATOM 1072 N N . SER A 1 133 ? -11.437 1.330 20.323 1.00 70.69 133 SER A N 1
ATOM 1073 C CA . SER A 1 133 ? -10.886 1.395 21.683 1.00 70.69 133 SER A CA 1
ATOM 1074 C C . SER A 1 133 ? -11.539 2.442 22.595 1.00 70.69 133 SER A C 1
ATOM 1076 O O . SER A 1 133 ? -11.345 2.360 23.799 1.00 70.69 133 SER A O 1
ATOM 1078 N N . LYS A 1 134 ? -12.234 3.452 22.056 1.00 71.06 134 LYS A N 1
ATOM 1079 C CA . LYS A 1 134 ? -12.936 4.476 22.854 1.00 71.06 134 LYS A CA 1
ATOM 1080 C C . LYS A 1 134 ? -14.384 4.109 23.175 1.00 71.06 134 LYS A C 1
ATOM 1082 O O . LYS A 1 134 ? -14.996 4.780 23.998 1.00 71.06 134 LYS A O 1
ATOM 1087 N N . ASN A 1 135 ? -14.936 3.129 22.465 1.00 60.06 135 ASN A N 1
ATOM 1088 C CA . ASN A 1 135 ? -16.311 2.666 22.637 1.00 60.06 135 ASN A CA 1
ATOM 1089 C C . ASN A 1 135 ? -16.409 1.443 23.570 1.00 60.06 135 ASN A C 1
ATOM 1091 O O . ASN A 1 135 ? -17.520 1.039 23.901 1.00 60.06 135 ASN A O 1
ATOM 1095 N N . HIS A 1 136 ? -15.265 0.868 23.950 1.00 51.19 136 HIS A N 1
ATOM 1096 C CA . HIS A 1 136 ? -15.095 -0.128 25.008 1.00 51.19 136 HIS A CA 1
ATOM 1097 C C . HIS A 1 136 ? -14.580 0.552 26.276 1.00 51.19 136 HIS A C 1
ATOM 1099 O O . HIS A 1 136 ? -14.944 0.069 27.369 1.00 51.19 136 HIS A O 1
#

Radius of gyration: 16.39 Å; chains: 1; bounding box: 48×36×50 Å

Secondary structure (DSSP, 8-state):
-----HHHHHHHHHHHHHHHHHHHHHGGGGG-HHHHHHHHHHHHHTT----HHHHHHHHHHHHHHHHHHHHHTT-THHHHHHHHHHHHHHHHHHHHHHHHTTS--TTHHHHHHHHHHHHHHHHHHHHHHHHHHHH-

Sequence (136 aa):
MKSLSKEKVLDFFSLMAVLILIVSWLLPVFDGMKGYELFVYSFFLQFLIFPIILVFPIWANLSLVFTYFLLDENDPKAFRWSCITLAMMCYGLVTILVIDGKNSQPVLFGAYVWVLSGILICICAYLKVKKISKNH